Protein AF-A0A224YPQ6-F1 (afdb_monomer_lite)

Sequence (153 aa):
MVTKTGSGVRMEGLVSPTHRIKPMPVSEKSEHGLVPHEIHEIEHKEMLDKTLTYRSKASKAVLHERALWPRVNVPVVVTVEVFIVLDKWHHRNFTSTTQALWYLCVMVNSANMRYRDASNPGVRLLLTGVEKAENEYYVVTPQGDDGYLFDDG

pLDDT: mean 76.29, std 18.08, range [40.72, 97.25]

Secondary structure (DSSP, 8-state):
-EEEETTEEEE-EEEETTEEEEE-S-----TT----EEEEE----------------S------TT---------SEEEEEEEEEEPHHHHTT-SSHHHHHHHHHHHHHHHHHHHTT--SSEEEEEEEEEEE-S--TT----TT--S------

Structure (mmCIF, N/CA/C/O backbone):
data_AF-A0A224YPQ6-F1
#
_entry.id   AF-A0A224YPQ6-F1
#
loop_
_atom_site.group_PDB
_atom_site.id
_atom_site.type_symbol
_atom_site.label_atom_id
_atom_site.label_alt_id
_atom_site.label_comp_id
_atom_site.label_asym_id
_atom_site.label_entity_id
_atom_site.label_seq_id
_atom_site.pdbx_PDB_ins_code
_atom_site.Cartn_x
_atom_site.Cartn_y
_atom_site.Cartn_z
_atom_site.occupancy
_atom_site.B_iso_or_equiv
_atom_site.auth_seq_id
_atom_site.auth_comp_id
_atom_site.auth_asym_id
_atom_site.auth_atom_id
_atom_site.pdbx_PDB_model_num
ATOM 1 N N . MET A 1 1 ? -23.770 -14.399 -4.655 1.00 70.38 1 MET A N 1
ATOM 2 C CA . MET A 1 1 ? -24.173 -15.587 -3.867 1.00 70.38 1 MET A CA 1
ATOM 3 C C . MET A 1 1 ? -25.319 -16.284 -4.591 1.00 70.38 1 MET A C 1
ATOM 5 O O . MET A 1 1 ? -26.170 -15.591 -5.138 1.00 70.38 1 MET A O 1
ATOM 9 N N . VAL A 1 2 ? -25.332 -17.619 -4.648 1.00 83.88 2 VAL A N 1
ATOM 10 C CA . VAL A 1 2 ? -26.414 -18.398 -5.282 1.00 83.88 2 VAL A CA 1
ATOM 11 C C . VAL A 1 2 ? -27.049 -19.291 -4.222 1.00 83.88 2 VAL A C 1
ATOM 13 O O . VAL A 1 2 ? -26.350 -20.042 -3.550 1.00 83.88 2 VAL A O 1
ATOM 16 N N . THR A 1 3 ? -28.364 -19.193 -4.053 1.00 83.06 3 THR A N 1
ATOM 17 C CA . THR A 1 3 ? -29.146 -19.984 -3.095 1.00 83.06 3 THR A CA 1
ATOM 18 C C . THR A 1 3 ? -30.308 -20.651 -3.820 1.00 83.06 3 THR A C 1
ATOM 20 O O . THR A 1 3 ? -31.052 -20.006 -4.557 1.00 83.06 3 THR A O 1
ATOM 23 N N . LYS A 1 4 ? -30.461 -21.964 -3.640 1.00 78.31 4 LYS A N 1
ATOM 24 C CA . LYS A 1 4 ? -31.592 -22.718 -4.188 1.00 78.31 4 LYS A CA 1
ATOM 25 C C . LYS A 1 4 ? -32.692 -22.766 -3.132 1.00 78.31 4 LYS A C 1
ATOM 27 O O . LYS A 1 4 ? -32.481 -23.319 -2.057 1.00 78.31 4 LYS A O 1
ATOM 32 N N . THR A 1 5 ? -33.844 -22.180 -3.421 1.00 71.44 5 THR A N 1
ATOM 33 C CA . THR A 1 5 ? -35.050 -22.286 -2.592 1.00 71.44 5 THR A CA 1
ATOM 34 C C . THR A 1 5 ? -35.994 -23.323 -3.199 1.00 71.44 5 THR A C 1
ATOM 36 O O . THR A 1 5 ? -35.858 -23.689 -4.365 1.00 71.44 5 THR A O 1
ATOM 39 N N . GLY A 1 6 ? -36.980 -23.800 -2.432 1.00 68.94 6 GLY A N 1
ATOM 40 C CA . GLY A 1 6 ? -38.001 -24.727 -2.951 1.00 68.94 6 GLY A CA 1
ATOM 41 C C . GLY A 1 6 ? -38.838 -24.154 -4.105 1.00 68.94 6 GLY A C 1
ATOM 42 O O . GLY A 1 6 ? -39.498 -24.906 -4.808 1.00 68.94 6 GLY A O 1
ATOM 43 N N . SER A 1 7 ? -38.783 -22.836 -4.310 1.00 68.75 7 SER A N 1
ATOM 44 C CA . SER A 1 7 ? -39.493 -22.118 -5.365 1.00 68.75 7 SER A CA 1
ATOM 45 C C . SER A 1 7 ? -38.614 -21.824 -6.595 1.00 68.75 7 SER A C 1
ATOM 47 O O . SER A 1 7 ? -39.127 -21.672 -7.693 1.00 68.75 7 SER A O 1
ATOM 49 N N . GLY A 1 8 ? -37.283 -21.782 -6.467 1.00 76.75 8 GLY A N 1
ATOM 50 C CA . GLY A 1 8 ? -36.406 -21.466 -7.595 1.00 76.75 8 GLY A CA 1
ATOM 51 C C . GLY A 1 8 ? -34.970 -21.150 -7.190 1.00 76.75 8 GLY A C 1
ATOM 52 O O . GLY A 1 8 ? -34.518 -21.476 -6.093 1.00 76.75 8 GLY A O 1
ATOM 53 N N . VAL A 1 9 ? -34.223 -20.512 -8.091 1.00 82.38 9 VAL A N 1
ATOM 54 C CA . VAL A 1 9 ? -32.847 -20.074 -7.824 1.00 82.38 9 VAL A CA 1
ATOM 55 C C . VAL A 1 9 ? -32.848 -18.590 -7.493 1.00 82.38 9 VAL A C 1
ATOM 57 O O . VAL A 1 9 ? -33.303 -17.763 -8.274 1.00 82.38 9 VAL A O 1
ATOM 60 N N . ARG A 1 10 ? -32.300 -18.232 -6.336 1.00 84.12 10 ARG A N 1
ATOM 61 C CA . ARG A 1 10 ? -32.042 -16.853 -5.942 1.00 84.12 10 ARG A CA 1
ATOM 62 C C . ARG A 1 10 ? -30.559 -16.566 -6.147 1.00 84.12 10 ARG A C 1
ATOM 64 O O . ARG A 1 10 ? -29.707 -17.223 -5.550 1.00 84.12 10 ARG A O 1
ATOM 71 N N . MET A 1 11 ? -30.251 -15.583 -6.986 1.00 86.12 11 MET A N 1
ATOM 72 C CA . MET A 1 11 ? -28.880 -15.194 -7.284 1.00 86.12 11 MET A CA 1
ATOM 73 C C . MET A 1 11 ? -28.717 -13.685 -7.193 1.00 86.12 11 MET A C 1
ATOM 75 O O . MET A 1 11 ? -29.600 -12.918 -7.568 1.00 86.12 11 MET A O 1
ATOM 79 N N . GLU A 1 12 ? -27.561 -13.292 -6.685 1.00 87.88 12 GLU A N 1
ATOM 80 C CA . GLU A 1 12 ? -27.099 -11.914 -6.644 1.00 87.88 12 GLU A CA 1
ATO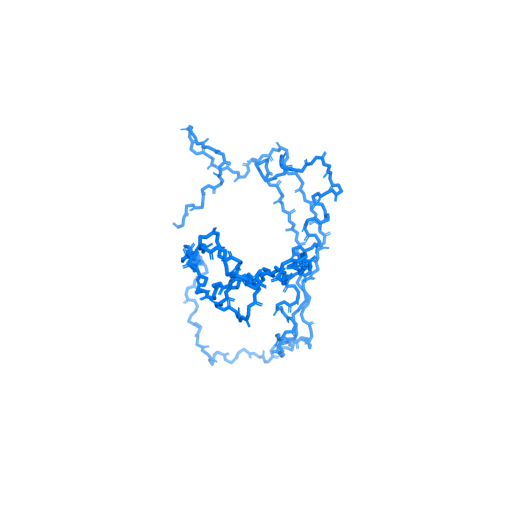M 81 C C . GLU A 1 12 ? -25.622 -11.874 -7.033 1.00 87.88 12 GLU A C 1
ATOM 83 O O . GLU A 1 12 ? -24.834 -12.740 -6.624 1.00 87.88 12 GLU A O 1
ATOM 88 N N . GLY A 1 13 ? -25.236 -10.878 -7.825 1.00 88.00 13 GLY A N 1
ATOM 89 C CA . GLY A 1 13 ? -23.852 -10.738 -8.261 1.00 88.00 13 GLY A CA 1
ATOM 90 C C . GLY A 1 13 ? -23.680 -9.841 -9.476 1.00 88.00 13 GLY A C 1
ATOM 91 O O . GLY A 1 13 ? -24.610 -9.160 -9.896 1.00 88.00 13 GLY A O 1
ATOM 92 N N . LEU A 1 14 ? -22.468 -9.844 -10.021 1.00 90.25 14 LEU A N 1
ATOM 93 C CA . LEU A 1 14 ? -22.115 -9.120 -11.239 1.00 90.25 14 LEU A CA 1
ATOM 94 C C . LEU A 1 14 ? -22.375 -10.001 -12.462 1.00 90.25 14 LEU A C 1
ATOM 96 O O . LEU A 1 14 ? -22.056 -11.189 -12.444 1.00 90.25 14 LEU A O 1
ATOM 100 N N . VAL A 1 15 ? -22.935 -9.407 -13.514 1.00 88.12 15 VAL A N 1
ATOM 101 C CA . VAL A 1 15 ? -23.091 -10.044 -14.836 1.00 88.12 15 VAL A CA 1
ATOM 102 C C . VAL A 1 15 ? -22.077 -9.466 -15.823 1.00 88.12 15 VAL A C 1
ATOM 104 O O . VAL A 1 15 ? -21.598 -10.166 -16.709 1.00 88.12 15 VAL A O 1
ATOM 107 N N . SER A 1 16 ? -21.706 -8.200 -15.637 1.00 84.19 16 SER A N 1
ATOM 108 C CA . SER A 1 16 ? -20.654 -7.512 -16.382 1.00 84.19 16 SER A CA 1
ATOM 109 C C . SER A 1 16 ? -20.004 -6.439 -15.490 1.00 84.19 16 SER A C 1
ATOM 111 O O . SER A 1 16 ? -20.502 -6.193 -14.388 1.00 84.19 16 SER A O 1
ATOM 113 N N . PRO A 1 17 ? -18.916 -5.776 -15.930 1.00 84.06 17 PRO A N 1
ATOM 114 C CA . PRO A 1 17 ? -18.302 -4.680 -15.175 1.00 84.06 17 PRO A CA 1
ATOM 115 C C . PRO A 1 17 ? -19.256 -3.522 -14.852 1.00 84.06 17 PRO A C 1
ATOM 117 O O . PRO A 1 17 ? -19.023 -2.805 -13.886 1.00 84.06 17 PRO A O 1
ATOM 120 N N . THR A 1 18 ? -20.319 -3.357 -15.643 1.00 85.38 18 THR A N 1
ATOM 121 C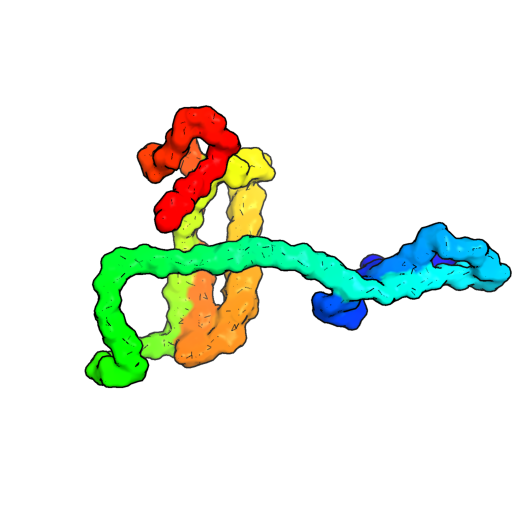 CA . THR A 1 18 ? -21.300 -2.273 -15.507 1.00 85.38 18 THR A CA 1
ATOM 122 C C . THR A 1 18 ? -22.683 -2.756 -15.080 1.00 85.38 18 THR A C 1
ATOM 124 O O . THR A 1 18 ? -23.546 -1.928 -14.838 1.00 85.38 18 THR A O 1
ATOM 127 N N . HIS A 1 19 ? -22.937 -4.068 -14.978 1.00 89.88 19 HIS A N 1
ATOM 128 C CA . HIS A 1 19 ? -24.277 -4.598 -14.694 1.00 89.88 19 HIS A CA 1
ATOM 129 C C . HIS A 1 19 ? -24.294 -5.578 -13.522 1.00 89.88 19 HIS A C 1
ATOM 131 O O . HIS A 1 19 ? -23.478 -6.504 -13.425 1.00 89.88 19 HIS A O 1
ATOM 137 N N . ARG A 1 20 ? -25.309 -5.428 -12.667 1.00 91.44 20 ARG A N 1
ATOM 138 C CA . ARG A 1 20 ? -25.572 -6.290 -11.512 1.00 91.44 20 ARG A CA 1
ATOM 139 C C . ARG A 1 20 ? -26.913 -6.999 -11.662 1.00 91.44 20 ARG A C 1
ATOM 141 O O . ARG A 1 20 ? -27.893 -6.408 -12.105 1.00 91.44 20 ARG A O 1
ATOM 148 N N . ILE A 1 21 ? -26.961 -8.255 -11.229 1.00 92.06 21 ILE A N 1
ATOM 149 C CA . ILE A 1 21 ? -28.189 -9.039 -11.096 1.00 92.06 21 ILE A CA 1
ATOM 150 C C . ILE A 1 21 ? -28.619 -9.114 -9.630 1.00 92.06 21 ILE A C 1
ATOM 152 O O . ILE A 1 21 ? -27.790 -9.346 -8.739 1.00 92.06 21 ILE A O 1
ATOM 156 N N . LYS A 1 22 ? -29.915 -8.930 -9.371 1.00 90.19 22 LYS A N 1
ATOM 157 C CA . LYS A 1 22 ? -30.532 -9.124 -8.051 1.00 90.19 22 LYS A CA 1
ATOM 158 C C . LYS A 1 22 ? -31.941 -9.726 -8.174 1.00 90.19 22 LYS A C 1
ATOM 160 O O . LYS A 1 22 ? -32.591 -9.531 -9.199 1.00 90.19 22 LYS A O 1
ATOM 165 N N . PRO A 1 23 ? -32.442 -10.434 -7.151 1.00 87.81 23 PRO A N 1
ATOM 166 C CA . PRO A 1 23 ? -33.822 -10.915 -7.129 1.00 87.81 23 PRO A CA 1
ATOM 167 C C . PRO A 1 23 ? -34.808 -9.748 -6.997 1.00 87.81 23 PRO A C 1
ATOM 169 O O . PRO A 1 23 ? -34.562 -8.824 -6.219 1.00 87.81 23 PRO A O 1
ATOM 172 N N . MET A 1 24 ? -35.937 -9.813 -7.698 1.00 82.31 24 MET A N 1
ATOM 173 C CA . MET A 1 24 ? -36.996 -8.808 -7.595 1.00 82.31 24 MET A CA 1
ATOM 174 C C . MET A 1 24 ? -37.873 -9.051 -6.353 1.00 82.31 24 MET A C 1
ATOM 176 O O . MET A 1 24 ? -38.376 -10.162 -6.176 1.00 82.31 24 MET A O 1
ATOM 180 N N . PRO A 1 25 ? -38.076 -8.042 -5.479 1.00 67.06 25 PRO A N 1
ATOM 181 C CA . PRO A 1 25 ? -38.858 -8.200 -4.249 1.00 67.06 25 PRO A CA 1
ATOM 182 C C . PRO A 1 25 ? -40.375 -8.180 -4.482 1.00 67.06 25 PRO A C 1
ATOM 184 O O . PRO A 1 25 ? -41.120 -8.711 -3.663 1.00 67.06 25 PRO A O 1
ATOM 187 N N . VAL A 1 26 ? -40.834 -7.578 -5.586 1.00 63.38 26 VAL A N 1
ATOM 188 C CA . VAL A 1 26 ? -42.255 -7.388 -5.894 1.00 63.38 26 VAL A CA 1
ATOM 189 C C . VAL A 1 26 ? -42.587 -8.136 -7.172 1.00 63.38 26 VAL A C 1
ATOM 191 O O . VAL A 1 26 ? -42.381 -7.653 -8.282 1.00 63.38 26 VAL A O 1
ATOM 194 N N . SER A 1 27 ? -43.094 -9.347 -7.027 1.00 57.62 27 SER A N 1
ATOM 195 C CA . SER A 1 27 ? -43.840 -10.011 -8.086 1.00 57.62 27 SER A CA 1
ATOM 196 C C . SER A 1 27 ? -44.916 -10.832 -7.405 1.00 57.62 27 SER A C 1
ATOM 198 O O . SER A 1 27 ? -44.631 -11.535 -6.430 1.00 57.62 27 SER A O 1
ATOM 200 N N . GLU A 1 28 ? -46.155 -10.712 -7.882 1.00 57.97 28 GLU A N 1
ATOM 201 C CA . GLU A 1 28 ? -47.174 -11.719 -7.608 1.00 57.97 28 GLU A CA 1
ATOM 202 C C . GLU A 1 28 ? -46.522 -13.085 -7.799 1.00 57.97 28 GLU A C 1
ATOM 204 O O . GLU A 1 28 ? -45.798 -13.307 -8.775 1.00 57.97 28 GLU A O 1
ATOM 209 N N . LYS A 1 29 ? -46.668 -13.960 -6.801 1.00 59.06 29 LYS A N 1
ATOM 210 C CA . LYS A 1 29 ? -46.043 -15.279 -6.840 1.00 59.06 29 LYS A CA 1
ATOM 211 C C . LYS A 1 29 ? -46.468 -15.937 -8.150 1.00 59.06 29 LYS A C 1
ATOM 213 O O . LYS A 1 29 ? -47.647 -16.224 -8.325 1.00 59.06 29 LYS A O 1
ATOM 218 N N . SER A 1 30 ? -45.514 -16.161 -9.055 1.00 60.47 30 SER A N 1
ATOM 219 C CA . SER A 1 30 ? -45.750 -17.015 -10.214 1.00 60.47 30 SER A CA 1
ATOM 220 C C . SER A 1 30 ? -46.314 -18.334 -9.689 1.00 60.47 30 SER A C 1
ATOM 222 O O . SER A 1 30 ? -45.760 -18.879 -8.730 1.00 60.47 30 SER A O 1
ATOM 224 N N . GLU A 1 31 ? -47.389 -18.854 -10.293 1.00 59.19 31 GLU A N 1
ATOM 225 C CA . GLU A 1 31 ? -47.983 -20.150 -9.916 1.00 59.19 31 GLU A CA 1
ATOM 226 C C . GLU A 1 31 ? -46.934 -21.275 -9.825 1.00 59.19 31 GLU A C 1
ATOM 228 O O . GLU A 1 31 ? -47.114 -22.242 -9.092 1.00 59.19 31 GLU A O 1
ATOM 233 N N . HIS A 1 32 ? -45.805 -21.117 -10.524 1.00 60.56 32 HIS A N 1
ATOM 234 C CA . HIS A 1 32 ? -44.724 -22.092 -10.633 1.00 60.56 32 HIS A CA 1
ATOM 235 C C . HIS A 1 32 ? -43.521 -21.799 -9.710 1.00 60.56 32 HIS A C 1
ATOM 237 O O . HIS A 1 32 ? -42.488 -22.454 -9.818 1.00 60.56 32 HIS A O 1
ATOM 243 N N . GLY A 1 33 ? -43.613 -20.808 -8.812 1.00 64.19 33 GLY A N 1
ATOM 244 C CA . GLY A 1 33 ? -42.580 -20.493 -7.813 1.00 64.19 33 GLY A CA 1
ATOM 245 C C . GLY A 1 33 ? -41.348 -19.740 -8.332 1.00 64.19 33 GLY A C 1
ATOM 246 O O . GLY A 1 33 ? -40.484 -19.369 -7.533 1.00 64.19 33 GLY A O 1
ATOM 247 N N . LEU A 1 34 ? -41.275 -19.467 -9.636 1.00 71.31 34 LEU A N 1
ATOM 248 C CA . LEU A 1 34 ? -40.130 -18.821 -10.278 1.00 71.31 34 LEU A CA 1
ATOM 249 C C . LEU A 1 34 ? -39.793 -17.474 -9.616 1.00 71.31 34 LEU A C 1
ATOM 251 O O . LEU A 1 34 ? -40.672 -16.649 -9.372 1.00 71.31 34 LEU A O 1
ATOM 255 N N . VAL A 1 35 ? -38.504 -17.263 -9.331 1.00 78.31 35 VAL A N 1
ATOM 256 C CA . VAL A 1 35 ? -37.978 -16.018 -8.751 1.00 78.31 35 VAL A CA 1
ATOM 257 C C . VAL A 1 35 ? -37.469 -15.145 -9.898 1.00 78.31 35 VAL A C 1
ATOM 259 O O . VAL A 1 35 ? -36.468 -15.525 -10.502 1.00 78.31 35 VAL A O 1
ATOM 262 N N . PRO A 1 36 ? -38.120 -14.016 -10.224 1.00 84.06 36 PRO A N 1
ATOM 263 C CA . PRO A 1 36 ? -37.611 -13.099 -11.235 1.00 84.06 36 PRO A CA 1
ATOM 264 C C . PRO A 1 36 ? -36.374 -12.347 -10.730 1.00 84.06 36 PRO A C 1
ATOM 266 O O . PRO A 1 36 ? -36.268 -12.005 -9.545 1.00 84.06 36 PRO A O 1
ATOM 269 N N . HIS A 1 37 ? -35.452 -12.050 -11.645 1.00 87.56 37 HIS A N 1
ATOM 270 C CA . HIS A 1 37 ? -34.256 -11.252 -11.377 1.00 87.56 37 HIS A CA 1
ATOM 271 C C . HIS A 1 37 ? -34.226 -10.032 -12.279 1.00 87.56 37 HIS A C 1
ATOM 273 O O . HIS A 1 37 ? -34.564 -10.101 -13.458 1.00 87.56 37 HIS A O 1
ATOM 279 N N . GLU A 1 38 ? -33.768 -8.926 -11.716 1.00 88.94 38 GLU A N 1
ATOM 280 C CA . GLU A 1 38 ? -33.512 -7.691 -12.434 1.00 88.94 38 GLU A CA 1
ATOM 281 C C . GLU A 1 38 ? -32.014 -7.563 -12.692 1.00 88.94 38 GLU A C 1
ATOM 283 O O . GLU A 1 38 ? -31.198 -7.646 -11.765 1.00 88.94 38 GLU A O 1
ATOM 288 N N . ILE A 1 39 ? -31.673 -7.339 -13.960 1.00 91.31 39 ILE A N 1
ATOM 289 C CA . ILE A 1 39 ? -30.348 -6.901 -14.386 1.00 91.31 39 ILE A CA 1
ATOM 290 C C . ILE A 1 39 ? -30.437 -5.391 -14.578 1.00 91.31 39 ILE A C 1
ATOM 292 O O . ILE A 1 39 ? -31.224 -4.923 -15.394 1.00 91.31 39 ILE A O 1
ATOM 296 N N . HIS A 1 40 ? -29.643 -4.643 -13.821 1.00 88.12 40 HIS A N 1
ATOM 297 C CA . HIS A 1 40 ? -29.600 -3.185 -13.895 1.00 88.12 40 HIS A CA 1
ATOM 298 C C . HIS A 1 40 ? -28.155 -2.702 -13.959 1.00 88.12 40 HIS A C 1
ATOM 300 O O . HIS A 1 40 ? -27.227 -3.398 -13.524 1.00 88.12 40 HIS A O 1
ATOM 306 N N . GLU A 1 41 ? -27.982 -1.512 -14.522 1.00 90.31 41 GLU A N 1
ATOM 307 C CA . GLU A 1 41 ? -26.697 -0.834 -14.561 1.00 90.31 41 GLU A CA 1
ATOM 308 C C . GLU A 1 41 ? -26.278 -0.432 -13.142 1.00 90.31 41 GLU A C 1
ATOM 310 O O . GLU A 1 41 ? -27.095 -0.050 -12.300 1.00 90.31 41 GLU A O 1
ATOM 315 N N . ILE A 1 42 ? -24.993 -0.587 -12.853 1.00 85.56 42 ILE A N 1
ATOM 316 C CA . ILE A 1 42 ? -24.407 -0.173 -11.589 1.00 85.56 42 ILE A CA 1
ATOM 317 C C . ILE A 1 42 ? -24.361 1.348 -11.621 1.00 85.56 42 ILE A C 1
ATOM 319 O O . ILE A 1 42 ? -23.712 1.923 -12.490 1.00 85.56 42 ILE A O 1
ATOM 323 N N . GLU A 1 43 ? -25.020 1.996 -10.659 1.00 79.50 43 GLU A N 1
ATOM 324 C CA . GLU A 1 43 ? -24.820 3.423 -10.432 1.00 79.50 43 GLU A CA 1
ATOM 325 C C . GLU A 1 43 ? -23.349 3.654 -10.081 1.00 79.50 43 GLU A C 1
ATOM 327 O O . GLU A 1 43 ? -22.910 3.511 -8.935 1.00 79.50 43 GLU A O 1
ATOM 332 N N . HIS A 1 44 ? -22.572 4.015 -11.095 1.00 64.56 44 HIS A N 1
ATOM 333 C CA . HIS A 1 44 ? -21.304 4.674 -10.908 1.00 64.56 44 HIS A CA 1
ATOM 334 C C . HIS A 1 44 ? -21.656 6.054 -10.370 1.00 64.56 44 HIS A C 1
ATOM 336 O O . HIS A 1 44 ? -21.830 7.002 -11.129 1.00 64.56 44 HIS A O 1
ATOM 342 N N . LYS A 1 45 ? -21.790 6.175 -9.041 1.00 60.78 45 LYS A N 1
ATOM 343 C CA . LYS A 1 45 ? -21.525 7.468 -8.414 1.00 60.78 45 LYS A CA 1
ATOM 344 C C . LYS A 1 45 ? -20.174 7.846 -8.968 1.00 60.78 45 LYS A C 1
ATOM 346 O O . LYS A 1 45 ? -19.228 7.094 -8.725 1.00 60.78 45 LYS A O 1
ATOM 351 N N . GLU A 1 46 ? -20.124 8.901 -9.780 1.00 56.47 46 GLU A N 1
ATOM 352 C CA . GLU A 1 46 ? -18.871 9.537 -10.137 1.00 56.47 46 GLU A CA 1
ATOM 353 C C . GLU A 1 46 ? -18.148 9.653 -8.807 1.00 56.47 46 GLU A C 1
ATOM 355 O O . GLU A 1 46 ? -18.543 10.424 -7.925 1.00 56.47 46 GLU A O 1
ATOM 360 N N . MET A 1 47 ? -17.165 8.776 -8.583 1.00 48.28 47 MET A N 1
ATOM 361 C CA . MET A 1 47 ? -16.187 9.093 -7.582 1.00 48.28 47 MET A CA 1
ATOM 362 C C . MET A 1 47 ? -15.742 10.459 -8.047 1.00 48.28 47 MET A C 1
ATOM 364 O O . MET A 1 47 ? -15.410 10.629 -9.223 1.00 48.28 47 MET A O 1
ATOM 368 N N . LEU A 1 48 ? -15.886 11.441 -7.164 1.00 48.88 48 LEU A N 1
ATOM 369 C CA . LEU A 1 48 ? -15.193 12.702 -7.277 1.00 48.88 48 LEU A CA 1
ATOM 370 C C . LEU A 1 48 ? -13.720 12.317 -7.250 1.00 48.88 48 LEU A C 1
ATOM 372 O O . LEU A 1 48 ? -13.045 12.434 -6.231 1.00 48.88 48 LEU A O 1
ATOM 376 N N . ASP A 1 49 ? -13.257 11.779 -8.371 1.00 46.34 49 ASP A N 1
ATOM 377 C CA . ASP A 1 49 ? -11.894 11.548 -8.749 1.00 46.34 49 ASP A CA 1
ATOM 378 C C . ASP A 1 49 ? -11.428 12.969 -9.016 1.00 46.34 49 ASP A C 1
ATOM 380 O O . ASP A 1 49 ? -11.269 13.430 -10.145 1.00 46.34 49 ASP A O 1
ATOM 384 N N . LYS A 1 50 ? -11.337 13.735 -7.921 1.00 47.03 50 LYS A N 1
ATOM 385 C CA . LYS A 1 50 ? -10.491 14.895 -7.821 1.00 47.03 50 LYS A CA 1
ATOM 386 C C . LYS A 1 50 ? -9.128 14.293 -8.061 1.00 47.03 50 LYS A C 1
ATOM 388 O O . LYS A 1 5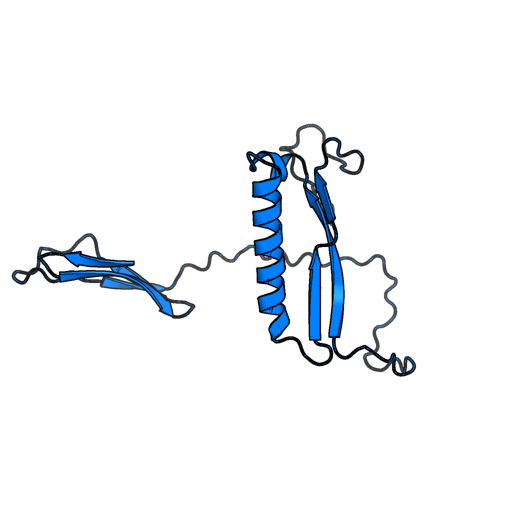0 ? -8.436 13.898 -7.129 1.00 47.03 50 LYS A O 1
ATOM 393 N N . THR A 1 51 ? -8.790 14.136 -9.335 1.00 42.53 51 THR A N 1
ATOM 394 C CA . THR A 1 51 ? -7.426 13.956 -9.759 1.00 42.53 51 THR A CA 1
ATOM 395 C C . THR A 1 51 ? -6.742 15.161 -9.151 1.00 42.53 51 THR A C 1
ATOM 397 O O . THR A 1 51 ? -6.947 16.284 -9.612 1.00 42.53 51 THR A O 1
ATOM 400 N N . LEU A 1 52 ? -6.064 14.959 -8.020 1.00 44.47 52 LEU A N 1
ATOM 401 C CA . LEU A 1 52 ? -5.237 15.984 -7.422 1.00 44.47 52 LEU A CA 1
ATOM 402 C C . LEU A 1 52 ? -4.273 16.348 -8.538 1.00 44.47 52 LEU A C 1
ATOM 404 O O . LEU A 1 52 ? -3.410 15.553 -8.916 1.00 44.47 52 LEU A O 1
ATOM 408 N N . THR A 1 53 ? -4.489 17.501 -9.164 1.00 40.72 53 THR A N 1
ATOM 409 C CA . THR A 1 53 ? -3.515 18.055 -10.083 1.00 40.72 53 THR A CA 1
ATOM 410 C C . THR A 1 53 ? -2.322 18.358 -9.210 1.00 40.72 53 THR A C 1
ATOM 412 O O . THR A 1 53 ? -2.294 19.394 -8.552 1.00 40.72 53 THR A O 1
ATOM 415 N N . TYR A 1 54 ? -1.387 17.411 -9.139 1.00 45.84 54 TYR A N 1
ATOM 416 C CA . TYR A 1 54 ? -0.143 17.570 -8.416 1.00 45.84 54 TYR A CA 1
ATOM 417 C C . TYR A 1 54 ? 0.518 18.835 -8.949 1.00 45.84 54 TYR A C 1
ATOM 419 O O . TYR A 1 54 ? 1.054 18.871 -10.060 1.00 45.84 54 TYR A O 1
ATOM 427 N N . ARG A 1 55 ? 0.408 19.919 -8.184 1.00 46.69 55 ARG A N 1
ATOM 428 C CA . ARG A 1 55 ? 0.953 21.215 -8.551 1.00 46.69 55 ARG A CA 1
ATOM 429 C C . ARG A 1 55 ? 2.422 21.175 -8.178 1.00 46.69 55 ARG A C 1
ATOM 431 O O . ARG A 1 55 ? 2.844 21.685 -7.145 1.00 46.69 55 ARG A O 1
ATOM 438 N N . SER A 1 56 ? 3.211 20.483 -8.997 1.00 47.41 56 SER A N 1
ATOM 439 C CA . SER A 1 56 ? 4.641 20.374 -8.762 1.00 47.41 56 SER A CA 1
ATOM 440 C C . SER A 1 56 ? 5.231 21.784 -8.682 1.00 47.41 56 SER A C 1
ATOM 442 O O . SER A 1 56 ? 5.220 22.519 -9.669 1.00 47.41 56 SER A O 1
ATOM 444 N N . LYS A 1 57 ? 5.820 22.148 -7.538 1.00 48.62 57 LYS A N 1
ATOM 445 C CA . LYS A 1 57 ? 6.796 23.251 -7.457 1.00 48.62 57 LYS A CA 1
ATOM 446 C C . LYS A 1 57 ? 8.102 22.907 -8.188 1.00 48.62 57 LYS A C 1
ATOM 448 O O . LYS A 1 57 ? 9.045 23.692 -8.159 1.00 48.62 57 LYS A O 1
ATOM 453 N N . ALA A 1 58 ? 8.174 21.745 -8.845 1.00 48.25 58 ALA A N 1
ATOM 454 C CA . ALA A 1 58 ? 9.170 21.514 -9.868 1.00 48.25 58 ALA A CA 1
ATOM 455 C C . ALA A 1 58 ? 8.982 22.607 -10.921 1.00 48.25 58 ALA A C 1
ATOM 457 O O . ALA A 1 58 ? 7.904 22.746 -11.503 1.00 48.25 58 ALA A O 1
ATOM 458 N N . SER A 1 59 ? 10.029 23.415 -11.107 1.00 44.19 59 SER A N 1
ATOM 459 C CA . SER A 1 59 ? 10.217 24.249 -12.290 1.00 44.19 59 SER A CA 1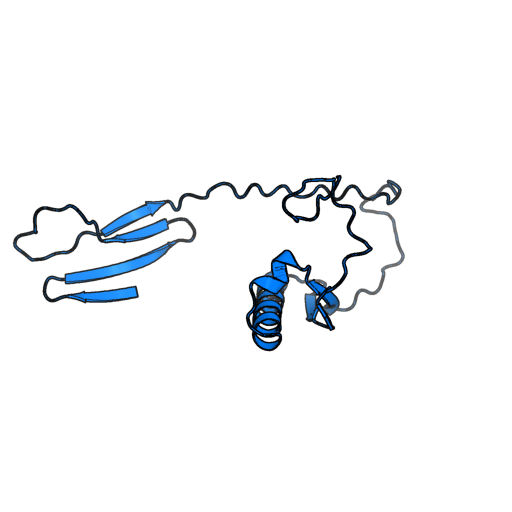
ATOM 460 C C . SER A 1 59 ? 9.578 23.548 -13.485 1.00 44.19 59 SER A C 1
ATOM 462 O O . SER A 1 59 ? 9.795 22.346 -13.657 1.00 44.19 59 SER A O 1
ATOM 464 N N . LYS A 1 60 ? 8.792 24.277 -14.288 1.00 48.03 60 LYS A N 1
ATOM 465 C CA . LYS A 1 60 ? 8.392 23.856 -15.635 1.00 48.03 60 LYS A CA 1
ATOM 466 C C . LYS A 1 60 ? 9.664 23.691 -16.478 1.00 48.03 60 LYS A C 1
ATOM 468 O O . LYS A 1 60 ? 9.908 24.452 -17.409 1.00 48.03 60 LYS A O 1
ATOM 473 N N . ALA A 1 61 ? 10.506 22.722 -16.133 1.00 47.25 61 ALA A N 1
ATOM 474 C CA . ALA A 1 61 ? 11.450 22.128 -17.032 1.00 47.25 61 ALA A CA 1
ATOM 475 C C . ALA A 1 61 ? 10.559 21.625 -18.147 1.00 47.25 61 ALA A C 1
ATOM 477 O O . ALA A 1 61 ? 9.698 20.774 -17.932 1.00 47.25 61 ALA A O 1
ATOM 478 N N . VAL A 1 62 ? 10.667 22.297 -19.285 1.00 48.09 62 VAL A N 1
ATOM 479 C CA . VAL A 1 62 ? 10.010 21.936 -20.524 1.00 48.09 62 VAL A CA 1
ATOM 480 C C . VAL A 1 62 ? 10.256 20.443 -20.701 1.00 48.09 62 VAL A C 1
ATOM 482 O O . VAL A 1 62 ? 11.353 20.038 -21.080 1.00 48.09 62 VAL A O 1
ATOM 485 N N . LEU A 1 63 ? 9.262 19.622 -20.356 1.00 49.59 63 LEU A N 1
ATOM 486 C CA . LEU A 1 63 ? 9.239 18.201 -20.658 1.00 49.59 63 LEU A CA 1
ATOM 487 C C . LEU A 1 63 ? 9.011 18.125 -22.163 1.00 49.59 63 LEU A C 1
ATOM 489 O O . LEU A 1 63 ? 7.918 17.870 -22.653 1.00 49.59 63 LEU A O 1
ATOM 493 N N . HIS A 1 64 ? 10.051 18.475 -22.912 1.00 45.25 64 HIS A N 1
ATOM 494 C CA . HIS A 1 64 ? 10.159 18.100 -24.296 1.00 45.25 64 HIS A CA 1
ATOM 495 C C . HIS A 1 64 ? 10.288 16.584 -24.273 1.00 45.25 64 HIS A C 1
ATOM 497 O O . HIS A 1 64 ? 11.247 16.047 -23.725 1.00 45.25 64 HIS A O 1
ATOM 503 N N . GLU A 1 65 ? 9.344 15.910 -24.918 1.00 51.91 65 GLU A N 1
ATOM 504 C CA . GLU A 1 65 ? 9.320 14.463 -25.169 1.00 51.91 65 GLU A CA 1
ATOM 505 C C . GLU A 1 65 ? 10.630 13.940 -25.813 1.00 51.91 65 GLU A C 1
ATOM 507 O O . GLU A 1 65 ? 10.853 12.741 -25.938 1.00 51.91 65 GLU A O 1
ATOM 512 N N . ARG A 1 66 ? 11.524 14.855 -26.220 1.00 47.50 66 ARG A N 1
ATOM 513 C CA . ARG A 1 66 ? 12.811 14.616 -26.877 1.00 47.50 66 ARG A CA 1
ATOM 514 C C . ARG A 1 66 ? 13.979 15.375 -26.244 1.00 47.50 66 ARG A C 1
ATOM 516 O O . ARG A 1 66 ? 14.938 15.704 -26.943 1.00 47.50 66 ARG A O 1
ATOM 523 N N . ALA A 1 67 ? 13.938 15.680 -24.949 1.00 48.25 67 ALA A N 1
ATOM 524 C CA . ALA A 1 67 ? 15.189 15.955 -24.256 1.00 48.25 67 ALA A CA 1
ATOM 525 C C . ALA A 1 67 ? 16.008 14.658 -24.314 1.00 48.25 67 ALA A C 1
ATOM 527 O O . ALA A 1 67 ? 15.658 13.667 -23.678 1.00 48.25 67 ALA A O 1
ATOM 528 N N . LEU A 1 68 ? 17.041 14.648 -25.160 1.00 48.19 68 LEU A N 1
ATOM 529 C CA . LEU A 1 68 ? 18.034 13.585 -25.310 1.00 48.19 68 LEU A CA 1
ATOM 530 C C . LEU A 1 68 ? 18.824 13.446 -24.001 1.00 48.19 68 LEU A C 1
ATOM 532 O O . LEU A 1 68 ? 20.012 13.753 -23.933 1.00 48.19 68 LEU A O 1
ATOM 536 N N . TRP A 1 69 ? 18.161 13.027 -22.929 1.00 53.88 69 TRP A N 1
ATOM 537 C CA . TRP A 1 69 ? 18.844 12.520 -21.759 1.00 53.88 69 TRP A CA 1
ATOM 538 C C . TRP A 1 69 ? 19.578 11.252 -22.203 1.00 53.88 69 TRP A C 1
ATOM 540 O O . TRP A 1 69 ? 18.996 10.448 -22.945 1.00 53.88 69 TRP A O 1
ATOM 550 N N . PRO A 1 70 ? 20.865 11.079 -21.838 1.00 54.69 70 PRO A N 1
ATOM 551 C CA . PRO A 1 70 ? 21.588 9.855 -22.161 1.00 54.69 70 PRO A CA 1
ATOM 552 C C . PRO A 1 70 ? 20.713 8.695 -21.709 1.00 54.69 70 PRO A C 1
ATOM 554 O O . PRO A 1 70 ? 20.199 8.767 -20.597 1.00 54.69 70 PRO A O 1
ATOM 557 N N . ARG A 1 71 ? 20.480 7.710 -22.594 1.00 59.28 71 ARG A N 1
ATOM 558 C CA . ARG A 1 71 ? 19.587 6.564 -22.361 1.00 59.28 71 ARG A CA 1
ATOM 559 C C . ARG A 1 71 ? 19.805 6.053 -20.940 1.00 59.28 71 ARG A C 1
ATOM 561 O O . ARG A 1 71 ? 20.771 5.333 -20.691 1.00 59.28 71 ARG A O 1
ATOM 568 N N . VAL A 1 72 ? 18.961 6.489 -20.006 1.00 66.62 72 VAL A N 1
ATOM 569 C CA . VAL A 1 72 ? 19.080 6.067 -18.618 1.00 66.62 72 VAL A CA 1
ATOM 570 C C . VAL A 1 72 ? 18.754 4.591 -18.670 1.00 66.62 72 VAL A C 1
ATOM 572 O O . VAL A 1 72 ? 17.705 4.210 -19.188 1.00 66.62 72 VAL A O 1
ATOM 575 N N . ASN A 1 73 ? 19.703 3.756 -18.259 1.00 78.31 73 ASN A N 1
ATOM 576 C CA . ASN A 1 73 ? 19.515 2.318 -18.293 1.00 78.31 73 ASN A CA 1
ATOM 577 C C . ASN A 1 73 ? 18.502 1.961 -17.201 1.00 78.31 73 ASN A C 1
ATOM 579 O O . ASN A 1 73 ? 18.866 1.790 -16.038 1.00 78.31 73 ASN A O 1
ATOM 583 N N . VAL A 1 74 ? 17.219 1.967 -17.563 1.00 80.50 74 VAL A N 1
ATOM 584 C CA . VAL A 1 74 ? 16.126 1.639 -16.652 1.00 80.50 74 VAL A CA 1
ATOM 585 C C . VAL A 1 74 ? 16.100 0.119 -16.492 1.00 80.50 74 VAL A C 1
ATOM 587 O O . VAL A 1 74 ? 16.044 -0.594 -17.497 1.00 80.50 74 VAL A O 1
ATOM 590 N N . PRO A 1 75 ? 16.148 -0.401 -15.255 1.00 88.94 75 PRO A N 1
ATOM 591 C CA . PRO A 1 75 ? 16.033 -1.831 -15.018 1.00 88.94 75 PRO A CA 1
ATOM 592 C C . PRO A 1 75 ? 14.736 -2.395 -15.600 1.00 88.94 75 PRO A C 1
ATOM 594 O O . PRO A 1 75 ? 13.708 -1.724 -15.617 1.00 88.94 75 PRO A O 1
ATOM 597 N N . VAL A 1 76 ? 14.759 -3.669 -15.998 1.00 91.56 76 VAL A N 1
ATOM 598 C CA . VAL A 1 76 ? 13.574 -4.371 -16.527 1.00 91.56 76 VAL A CA 1
ATOM 599 C C . VAL A 1 76 ? 12.397 -4.321 -15.545 1.00 91.56 76 VAL A C 1
ATOM 601 O O . VAL A 1 76 ? 11.245 -4.248 -15.968 1.00 91.56 76 VAL A O 1
ATOM 604 N N . VAL A 1 77 ? 12.687 -4.328 -14.240 1.00 94.06 77 VAL A N 1
ATOM 605 C CA . VAL A 1 77 ? 11.703 -4.149 -13.171 1.00 94.06 77 VAL A CA 1
ATOM 606 C C . VAL A 1 77 ? 12.182 -3.062 -12.218 1.00 94.06 77 VAL A C 1
ATOM 608 O O . VAL A 1 77 ? 13.263 -3.168 -11.638 1.00 94.06 77 VAL A O 1
ATOM 611 N N . VAL A 1 78 ? 11.351 -2.048 -12.013 1.00 94.94 78 VAL A N 1
ATOM 612 C CA . VAL A 1 78 ? 11.549 -1.001 -11.012 1.00 94.94 78 VAL A CA 1
ATOM 613 C C . VAL A 1 78 ? 10.803 -1.403 -9.743 1.00 94.94 78 VAL A C 1
ATOM 615 O O . VAL A 1 78 ? 9.588 -1.607 -9.764 1.00 94.94 78 VAL A O 1
ATOM 618 N N . THR A 1 79 ? 11.534 -1.539 -8.633 1.00 95.38 79 THR A N 1
ATOM 619 C CA . THR A 1 79 ? 10.924 -1.742 -7.312 1.00 95.38 79 THR A CA 1
ATOM 620 C C . THR A 1 79 ? 10.782 -0.391 -6.620 1.00 95.38 79 THR A C 1
ATOM 622 O O . THR A 1 79 ? 11.768 0.321 -6.458 1.00 95.38 79 THR A O 1
ATOM 625 N N . VAL A 1 80 ? 9.558 -0.039 -6.241 1.00 96.06 80 VAL A N 1
ATOM 626 C CA . VAL A 1 80 ? 9.227 1.192 -5.523 1.00 96.06 80 VAL A CA 1
ATOM 627 C C . VAL A 1 80 ? 9.008 0.840 -4.064 1.00 96.06 80 VAL A C 1
ATOM 629 O O . VAL A 1 80 ? 8.102 0.077 -3.730 1.00 96.06 80 VAL A O 1
ATOM 632 N N . GLU A 1 81 ? 9.844 1.392 -3.199 1.00 97.12 81 GLU A N 1
ATOM 633 C CA . GLU A 1 81 ? 9.701 1.250 -1.757 1.00 97.12 81 GLU A CA 1
ATOM 634 C C . GLU A 1 81 ? 8.592 2.173 -1.253 1.00 97.12 81 GLU A C 1
ATOM 636 O O . GLU A 1 81 ? 8.563 3.364 -1.560 1.00 97.12 81 GLU A O 1
ATOM 641 N N . VAL A 1 82 ? 7.660 1.606 -0.497 1.00 96.62 82 VAL A N 1
ATOM 642 C CA . VAL A 1 82 ? 6.498 2.303 0.041 1.00 96.62 82 VAL A CA 1
ATOM 643 C C . VAL A 1 82 ? 6.593 2.280 1.557 1.00 96.62 82 VAL A C 1
ATOM 645 O O . VAL A 1 82 ? 6.529 1.216 2.173 1.00 96.62 82 VAL A O 1
ATOM 648 N N . PHE A 1 83 ? 6.708 3.463 2.149 1.00 95.75 83 PHE A N 1
ATOM 649 C CA . PHE A 1 83 ? 6.576 3.678 3.583 1.00 95.75 83 PHE A CA 1
ATOM 650 C C . PHE A 1 83 ? 5.249 4.385 3.846 1.00 95.75 83 PHE A C 1
ATOM 652 O O . PHE A 1 83 ? 4.961 5.403 3.217 1.00 95.75 83 PHE A O 1
ATOM 659 N N . ILE A 1 84 ? 4.428 3.837 4.738 1.00 93.81 84 ILE A N 1
ATOM 660 C CA . ILE A 1 84 ? 3.073 4.344 4.979 1.00 93.81 84 ILE A CA 1
ATOM 661 C C . ILE A 1 84 ? 2.992 4.930 6.383 1.00 93.81 84 ILE A C 1
ATOM 663 O O . ILE A 1 84 ? 3.213 4.223 7.362 1.00 93.81 84 ILE A O 1
ATOM 667 N N . VAL A 1 85 ? 2.608 6.199 6.484 1.00 91.12 85 VAL A N 1
ATOM 668 C CA . VAL A 1 85 ? 2.254 6.825 7.760 1.00 91.12 85 VAL A CA 1
ATOM 669 C C . VAL A 1 85 ? 0.740 6.770 7.910 1.00 91.12 85 VAL A C 1
ATOM 671 O O . VAL A 1 85 ? 0.005 7.255 7.053 1.00 91.12 85 VAL A O 1
ATOM 674 N N . LEU A 1 86 ? 0.273 6.136 8.979 1.00 89.31 86 LEU A N 1
ATOM 675 C CA . LEU A 1 86 ? -1.129 6.122 9.355 1.00 89.31 86 LEU A CA 1
ATOM 676 C C . LEU A 1 86 ? -1.390 7.258 10.337 1.00 89.31 86 LEU A C 1
ATOM 678 O O . LEU A 1 86 ? -0.872 7.227 11.456 1.00 89.31 86 LEU A O 1
ATOM 682 N N . ASP A 1 87 ? -2.226 8.204 9.924 1.00 85.81 87 ASP A N 1
ATOM 683 C CA . ASP A 1 87 ? -2.742 9.246 10.803 1.00 85.81 87 ASP A CA 1
ATOM 684 C C . ASP A 1 87 ? -3.673 8.657 11.888 1.00 85.81 87 ASP A C 1
ATOM 686 O O . ASP A 1 87 ? -4.126 7.499 11.839 1.00 85.81 87 ASP A O 1
ATOM 690 N N . LYS A 1 88 ? -3.968 9.474 12.891 1.00 83.75 88 LYS A N 1
ATOM 691 C CA . LYS A 1 88 ? -4.775 9.170 14.065 1.00 83.75 88 LYS A CA 1
ATOM 692 C C . LYS A 1 88 ? -6.193 8.765 13.693 1.00 83.75 88 LYS A C 1
ATOM 694 O O . LYS A 1 88 ? -6.775 7.871 14.316 1.00 83.75 88 LYS A O 1
ATOM 699 N N . TRP A 1 89 ? -6.761 9.399 12.674 1.00 83.31 89 TRP A N 1
ATOM 700 C CA . TRP A 1 89 ? -8.147 9.207 12.246 1.00 83.31 89 TRP A CA 1
ATOM 701 C C . TRP A 1 89 ? -8.355 7.955 11.403 1.00 83.31 89 TRP A C 1
ATOM 703 O O . TRP A 1 89 ? -9.431 7.346 11.445 1.00 83.31 89 TRP A O 1
ATOM 713 N N . HIS A 1 90 ? -7.327 7.534 10.688 1.00 85.25 90 HIS A N 1
ATOM 714 C CA . HIS A 1 90 ? -7.275 6.321 9.908 1.00 85.25 90 HIS A CA 1
ATOM 715 C C . HIS A 1 90 ? -6.949 5.143 10.821 1.00 85.25 90 HIS A C 1
ATOM 717 O O . HIS A 1 90 ? -7.665 4.138 10.805 1.00 85.25 90 HIS A O 1
ATOM 723 N N . HIS A 1 91 ? -5.930 5.259 11.683 1.00 85.50 91 HIS A N 1
ATOM 724 C CA . HIS A 1 91 ? -5.505 4.123 12.493 1.00 85.50 91 HIS A CA 1
ATOM 725 C C . HIS A 1 91 ? -6.448 3.797 13.661 1.00 85.50 91 HIS A C 1
ATOM 727 O O . HIS A 1 91 ? -6.414 2.673 14.162 1.00 85.50 91 HIS A O 1
ATOM 733 N N . ARG A 1 92 ? -7.294 4.735 14.121 1.00 87.88 92 ARG A N 1
ATOM 734 C CA . ARG A 1 92 ? -8.314 4.473 15.165 1.00 87.88 92 ARG A CA 1
ATOM 735 C C . ARG A 1 92 ? -9.351 3.421 14.757 1.00 87.88 92 ARG A C 1
ATOM 737 O O . ARG A 1 92 ? -10.005 2.855 15.624 1.00 87.88 92 ARG A O 1
ATOM 744 N N . ASN A 1 93 ? -9.506 3.165 13.456 1.00 88.81 93 ASN A N 1
ATOM 745 C CA . ASN A 1 93 ? -10.459 2.181 12.939 1.00 88.81 93 ASN A CA 1
ATOM 746 C C . ASN A 1 93 ? -9.937 0.741 13.055 1.00 88.81 93 ASN A C 1
ATOM 748 O O . ASN A 1 93 ? -10.687 -0.207 12.826 1.00 88.81 93 ASN A O 1
ATOM 752 N N . PHE A 1 94 ? -8.660 0.561 13.405 1.00 91.56 94 PHE A N 1
ATOM 753 C CA . PHE A 1 94 ? -8.076 -0.754 13.627 1.00 91.56 94 PHE A CA 1
ATOM 754 C C . PHE A 1 94 ? -8.011 -1.057 15.117 1.00 91.56 94 PHE A C 1
ATOM 756 O O . PHE A 1 94 ? -7.517 -0.270 15.921 1.00 91.56 94 PHE A O 1
ATOM 763 N N . THR A 1 95 ? -8.462 -2.254 15.473 1.00 90.56 95 THR A N 1
ATOM 764 C CA . THR A 1 95 ? -8.426 -2.741 16.859 1.00 90.56 95 THR A CA 1
ATOM 765 C C . THR A 1 95 ? -7.026 -3.174 17.295 1.00 90.56 95 THR A C 1
ATOM 767 O O . THR A 1 95 ? -6.717 -3.180 18.483 1.00 90.56 95 THR A O 1
ATOM 770 N N . SER A 1 96 ? -6.165 -3.535 16.339 1.00 92.38 96 SER A N 1
ATOM 771 C CA . SER A 1 96 ? -4.795 -3.992 16.576 1.00 92.38 96 SER A CA 1
ATOM 772 C C . SER A 1 96 ? -3.861 -3.572 15.443 1.00 92.38 96 SER A C 1
ATOM 774 O O . SER A 1 96 ? -4.282 -3.421 14.293 1.00 92.38 96 SER A O 1
ATOM 776 N N . THR A 1 97 ? -2.565 -3.460 15.745 1.00 90.75 97 THR A N 1
ATOM 777 C CA . THR A 1 97 ? -1.523 -3.196 14.739 1.00 90.75 97 THR A CA 1
ATOM 778 C C . THR A 1 97 ? -1.496 -4.278 13.661 1.00 90.75 97 THR A C 1
ATOM 780 O O . THR A 1 97 ? -1.343 -3.975 12.484 1.00 90.75 97 THR A O 1
ATOM 783 N N . THR A 1 98 ? -1.717 -5.540 14.033 1.00 94.06 98 THR A N 1
ATOM 784 C CA . THR A 1 98 ? -1.778 -6.657 13.083 1.00 94.06 98 THR A CA 1
ATOM 785 C C . THR A 1 98 ? -2.905 -6.476 12.068 1.00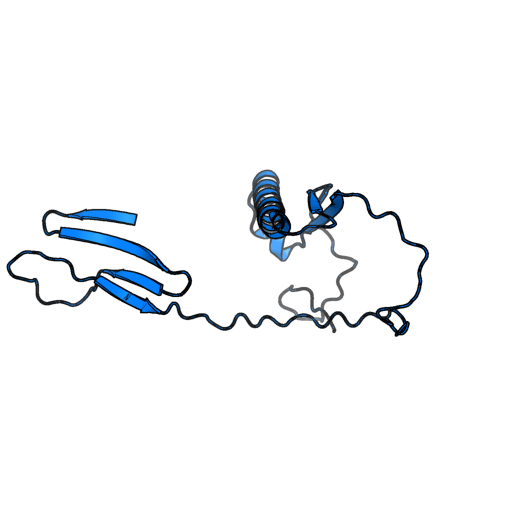 94.06 98 THR A C 1
ATOM 787 O O . THR A 1 98 ? -2.689 -6.702 10.882 1.00 94.06 98 THR A O 1
ATOM 790 N N . GLN A 1 99 ? -4.087 -6.021 12.498 1.00 94.75 99 GLN A N 1
ATOM 791 C CA . GLN A 1 99 ? -5.205 -5.745 11.590 1.00 94.75 99 GLN A CA 1
ATOM 792 C C . GLN A 1 99 ? -4.873 -4.612 10.607 1.00 94.75 99 GLN A C 1
ATOM 794 O O . GLN A 1 99 ? -5.164 -4.735 9.417 1.00 94.75 99 GLN A O 1
ATOM 799 N N . ALA A 1 100 ? -4.224 -3.547 11.086 1.00 93.38 100 ALA A N 1
ATOM 800 C CA . ALA A 1 100 ? -3.762 -2.451 10.236 1.00 93.38 100 ALA A CA 1
ATOM 801 C C . ALA A 1 100 ? -2.730 -2.934 9.201 1.00 93.38 100 ALA A C 1
ATOM 803 O O . ALA A 1 100 ? -2.851 -2.631 8.017 1.00 93.38 100 ALA A O 1
ATOM 804 N N . LEU A 1 101 ? -1.759 -3.750 9.621 1.00 94.88 101 LEU A N 1
ATOM 805 C CA . LEU A 1 101 ? -0.756 -4.325 8.722 1.00 94.88 101 LEU A CA 1
ATOM 806 C C . LEU A 1 101 ? -1.388 -5.229 7.659 1.00 94.88 101 LEU A C 1
ATOM 808 O O . LEU A 1 101 ? -1.041 -5.111 6.489 1.00 94.88 101 LEU A O 1
ATOM 812 N N . TRP A 1 102 ? -2.349 -6.084 8.023 1.00 96.00 102 TRP A N 1
ATOM 813 C CA . TRP A 1 102 ? -3.081 -6.899 7.046 1.00 96.00 102 TRP A CA 1
ATOM 814 C C . TRP A 1 102 ? -3.794 -6.042 6.007 1.00 96.00 102 TRP A C 1
ATOM 816 O O . TRP A 1 102 ? -3.673 -6.307 4.812 1.00 96.00 102 TRP A O 1
ATOM 826 N N . TYR A 1 103 ? -4.499 -5.003 6.454 1.00 95.81 103 TYR A N 1
ATOM 827 C CA . TYR A 1 103 ? -5.175 -4.063 5.568 1.00 95.81 103 TYR A CA 1
ATOM 828 C C . TYR A 1 103 ? -4.195 -3.407 4.582 1.00 95.81 103 TYR A C 1
ATOM 830 O O . TYR A 1 103 ? -4.431 -3.425 3.373 1.00 95.81 103 TYR A O 1
ATOM 838 N N . LEU A 1 104 ? -3.059 -2.904 5.075 1.00 95.88 104 LEU A N 1
ATOM 839 C CA . LEU A 1 104 ? -2.036 -2.267 4.244 1.00 95.88 104 LEU A CA 1
ATOM 840 C C . LEU A 1 104 ? -1.374 -3.247 3.270 1.00 95.88 104 LEU A C 1
ATOM 842 O O . LEU A 1 104 ? -1.211 -2.923 2.096 1.00 95.88 104 LEU A O 1
ATOM 846 N N . CYS A 1 105 ? -1.052 -4.463 3.710 1.00 96.00 105 CYS A N 1
ATOM 847 C CA . CYS A 1 105 ? -0.505 -5.505 2.842 1.00 96.00 105 CYS A CA 1
ATOM 848 C C . CYS A 1 105 ? -1.479 -5.869 1.716 1.00 96.00 105 CYS A C 1
ATOM 850 O O . CYS A 1 105 ? -1.069 -5.987 0.562 1.00 96.00 105 CYS A O 1
ATOM 852 N N . VAL A 1 106 ? -2.771 -6.024 2.022 1.00 97.06 106 VAL A N 1
ATOM 853 C CA . VAL A 1 106 ? -3.807 -6.280 1.009 1.00 97.06 106 VAL A CA 1
ATOM 854 C C . VAL A 1 106 ? -3.910 -5.109 0.034 1.00 97.06 106 VAL A C 1
ATOM 856 O O . VAL A 1 106 ? -3.986 -5.336 -1.173 1.00 97.06 106 VAL A O 1
ATOM 859 N N . MET A 1 107 ? -3.858 -3.871 0.523 1.00 96.00 107 MET A N 1
ATOM 860 C CA . MET A 1 107 ? -3.897 -2.671 -0.312 1.00 96.00 107 MET A CA 1
ATOM 861 C C . MET A 1 107 ? -2.687 -2.585 -1.257 1.00 96.00 107 MET A C 1
ATOM 863 O O . MET A 1 107 ? -2.875 -2.465 -2.469 1.00 96.00 107 MET A O 1
ATOM 867 N N . VAL A 1 108 ? -1.460 -2.747 -0.752 1.00 96.62 108 VAL A N 1
ATOM 868 C CA . VAL A 1 108 ? -0.236 -2.730 -1.577 1.00 96.62 108 VAL A CA 1
ATOM 869 C C . VAL A 1 108 ? -0.223 -3.889 -2.577 1.00 96.62 108 VAL A C 1
ATOM 871 O O . VAL A 1 108 ? 0.116 -3.694 -3.743 1.00 96.62 108 VAL A O 1
ATOM 874 N N . ASN A 1 109 ? -0.660 -5.085 -2.175 1.00 96.75 109 ASN A N 1
ATOM 875 C CA . ASN A 1 109 ? -0.784 -6.221 -3.092 1.00 96.75 109 ASN A CA 1
ATOM 876 C C . ASN A 1 109 ? -1.831 -5.974 -4.183 1.00 96.75 109 ASN A C 1
ATOM 878 O O . ASN A 1 109 ? -1.610 -6.325 -5.341 1.00 96.75 109 ASN A O 1
ATOM 882 N N . SER A 1 110 ? -2.946 -5.332 -3.840 1.00 95.88 110 SER A N 1
ATOM 883 C CA . SER A 1 110 ? -3.974 -4.951 -4.811 1.00 95.88 110 SER A CA 1
ATOM 884 C C . SER A 1 110 ? -3.445 -3.932 -5.818 1.00 95.88 110 SER A C 1
ATOM 886 O O . SER A 1 110 ? -3.675 -4.076 -7.018 1.00 95.88 110 SER A O 1
ATOM 888 N N . ALA A 1 111 ? -2.661 -2.952 -5.362 1.00 95.31 111 ALA A N 1
ATOM 889 C CA . ALA A 1 111 ? -1.970 -2.021 -6.246 1.00 95.31 111 ALA A CA 1
ATOM 890 C C . ALA A 1 111 ? -0.951 -2.744 -7.148 1.00 95.31 111 ALA A C 1
ATOM 892 O O . ALA A 1 111 ? -0.936 -2.514 -8.356 1.00 95.31 111 ALA A O 1
ATOM 893 N N . ASN A 1 112 ? -0.174 -3.688 -6.607 1.00 96.06 112 ASN A N 1
ATOM 894 C CA . ASN A 1 112 ? 0.729 -4.535 -7.394 1.00 96.06 112 ASN A CA 1
ATOM 895 C C . ASN A 1 112 ? 0.005 -5.331 -8.488 1.00 96.06 112 ASN A C 1
ATOM 897 O O . ASN A 1 112 ? 0.536 -5.460 -9.587 1.00 96.06 112 ASN A O 1
ATOM 901 N N . MET A 1 113 ? -1.213 -5.828 -8.238 1.00 94.94 113 MET A N 1
ATOM 902 C CA . MET A 1 113 ? -2.004 -6.495 -9.281 1.00 94.94 113 MET A CA 1
ATOM 903 C C . MET A 1 113 ? -2.335 -5.556 -10.442 1.00 94.94 113 MET A C 1
ATOM 905 O O . MET A 1 113 ? -2.302 -5.988 -11.590 1.00 94.94 113 MET A O 1
ATOM 909 N N . ARG A 1 114 ? -2.602 -4.276 -10.163 1.00 91.69 114 ARG A N 1
ATOM 910 C CA . ARG A 1 114 ? -2.845 -3.267 -11.203 1.00 91.69 114 ARG A CA 1
ATOM 911 C C . ARG A 1 114 ? -1.575 -2.922 -11.983 1.00 91.69 114 ARG A C 1
ATOM 913 O O . ARG A 1 114 ? -1.642 -2.716 -13.188 1.00 91.69 114 ARG A O 1
ATOM 920 N N . TYR A 1 115 ? -0.421 -2.911 -11.317 1.00 92.12 115 TYR A N 1
ATOM 921 C CA . TYR A 1 115 ? 0.881 -2.712 -11.963 1.00 92.12 115 TYR A CA 1
ATOM 922 C C . TYR A 1 115 ? 1.416 -3.949 -12.687 1.00 92.12 115 TYR A C 1
ATOM 924 O O . TYR A 1 115 ? 2.419 -3.848 -13.389 1.00 92.12 115 TYR A O 1
ATOM 932 N N . ARG A 1 116 ? 0.750 -5.104 -12.582 1.00 91.44 116 ARG A N 1
ATOM 933 C CA . ARG A 1 116 ? 1.173 -6.331 -13.269 1.00 91.44 116 ARG A CA 1
ATOM 934 C C . ARG A 1 116 ? 1.173 -6.190 -14.792 1.00 91.44 116 ARG A C 1
ATOM 936 O O . ARG A 1 116 ? 1.981 -6.836 -15.451 1.00 91.44 116 ARG A O 1
ATOM 943 N N . ASP A 1 117 ? 0.300 -5.338 -15.322 1.00 88.56 117 ASP A N 1
ATOM 944 C CA . ASP A 1 117 ? 0.198 -5.073 -16.760 1.00 88.56 117 ASP A CA 1
ATOM 945 C C . ASP A 1 117 ? 1.176 -3.971 -17.219 1.00 88.56 117 ASP A C 1
ATOM 947 O O . ASP A 1 117 ? 1.358 -3.757 -18.420 1.00 88.56 117 ASP A O 1
ATOM 951 N N . ALA A 1 118 ? 1.842 -3.278 -16.282 1.00 89.19 118 ALA A N 1
ATOM 952 C CA . ALA A 1 118 ? 2.893 -2.325 -16.611 1.00 89.19 118 ALA A CA 1
ATOM 953 C C . ALA A 1 118 ? 4.115 -3.076 -17.152 1.00 89.19 118 ALA A C 1
ATOM 955 O O . ALA A 1 118 ? 4.623 -4.014 -16.535 1.00 89.19 118 ALA A O 1
ATOM 956 N N . SER A 1 119 ? 4.594 -2.653 -18.317 1.00 90.56 119 SER A N 1
ATOM 957 C CA . SER A 1 119 ? 5.740 -3.254 -18.987 1.00 90.56 119 SER A CA 1
ATOM 958 C C . SER A 1 119 ? 6.678 -2.176 -19.511 1.00 90.56 119 SER A C 1
ATOM 960 O O . SER A 1 119 ? 6.258 -1.075 -19.860 1.00 90.56 119 SER A O 1
ATOM 962 N N . ASN A 1 120 ? 7.967 -2.518 -19.561 1.00 87.94 120 ASN A N 1
ATOM 963 C CA . ASN A 1 120 ? 9.041 -1.653 -20.044 1.00 87.94 120 ASN A CA 1
ATOM 964 C C . ASN A 1 120 ? 9.114 -0.258 -19.362 1.00 87.94 120 ASN A C 1
ATOM 966 O O . ASN A 1 120 ? 9.025 0.763 -20.048 1.00 87.94 120 ASN A O 1
ATOM 970 N N . PRO A 1 121 ? 9.330 -0.194 -18.031 1.00 91.62 121 PRO A N 1
ATOM 971 C CA . PRO A 1 121 ? 9.667 -1.309 -17.142 1.00 91.62 121 PRO A CA 1
ATOM 972 C C . PRO A 1 121 ? 8.443 -1.932 -16.456 1.00 91.62 121 PRO A C 1
ATOM 974 O O . PRO A 1 121 ? 7.381 -1.324 -16.349 1.00 91.62 121 PRO A O 1
ATOM 977 N N . GLY A 1 122 ? 8.612 -3.150 -15.942 1.00 94.38 122 GLY A N 1
ATOM 978 C CA . GLY A 1 122 ? 7.694 -3.688 -14.940 1.00 94.38 122 GLY A CA 1
ATOM 979 C C . GLY A 1 122 ? 7.785 -2.883 -13.643 1.00 94.38 122 GLY A C 1
ATOM 980 O O . GLY A 1 122 ? 8.864 -2.410 -13.282 1.00 94.38 122 GLY A O 1
ATOM 981 N N . VAL A 1 123 ? 6.674 -2.737 -12.925 1.00 95.56 123 VAL A N 1
ATOM 982 C CA . VAL A 1 123 ? 6.620 -1.980 -11.665 1.00 95.56 123 VAL A CA 1
ATOM 983 C C . VAL A 1 123 ? 6.220 -2.907 -10.525 1.00 95.56 123 VAL A C 1
ATOM 985 O O . VAL A 1 123 ? 5.265 -3.672 -10.641 1.00 95.56 123 VAL A O 1
ATOM 988 N N . ARG A 1 124 ? 6.947 -2.834 -9.408 1.00 96.06 124 ARG A N 1
ATOM 989 C CA . ARG A 1 124 ? 6.636 -3.581 -8.186 1.00 96.06 124 ARG A CA 1
ATOM 990 C C . ARG A 1 124 ? 6.729 -2.677 -6.970 1.00 96.06 124 ARG A C 1
ATOM 992 O O . ARG A 1 124 ? 7.791 -2.152 -6.669 1.00 96.06 124 ARG A O 1
ATOM 999 N N . LEU A 1 125 ? 5.640 -2.549 -6.238 1.00 97.25 125 LEU A N 1
ATOM 1000 C CA . LEU A 1 125 ? 5.598 -1.888 -4.945 1.00 97.25 125 LEU A CA 1
ATOM 1001 C C . LEU A 1 125 ? 6.071 -2.854 -3.854 1.00 97.25 125 LEU A C 1
ATOM 1003 O O . LEU A 1 125 ? 5.643 -4.013 -3.809 1.00 97.25 125 LEU A O 1
ATOM 1007 N N . LEU A 1 126 ? 6.929 -2.369 -2.967 1.00 96.69 126 LEU A N 1
ATOM 1008 C CA . LEU A 1 126 ? 7.421 -3.075 -1.792 1.00 96.69 126 LEU A CA 1
ATOM 1009 C C . LEU A 1 126 ? 7.082 -2.251 -0.553 1.00 96.69 126 LEU A C 1
ATOM 1011 O O . LEU A 1 126 ? 7.625 -1.168 -0.374 1.00 96.69 126 LEU A O 1
ATOM 1015 N N . LEU A 1 127 ? 6.206 -2.766 0.309 1.00 96.56 127 LEU A N 1
ATOM 1016 C CA . LEU A 1 127 ? 5.949 -2.147 1.608 1.00 96.56 127 LEU A CA 1
ATOM 1017 C C . LEU A 1 127 ? 7.189 -2.325 2.496 1.00 96.56 127 LEU A C 1
ATOM 1019 O O . LEU A 1 127 ? 7.516 -3.452 2.865 1.00 96.56 127 LEU A O 1
ATOM 1023 N N . THR A 1 128 ? 7.881 -1.234 2.815 1.00 96.62 128 THR A N 1
ATOM 1024 C CA . THR A 1 128 ? 9.130 -1.251 3.595 1.00 96.62 128 THR A CA 1
ATOM 1025 C C . THR A 1 128 ? 8.922 -0.903 5.060 1.00 96.62 128 THR A C 1
ATOM 1027 O O . THR A 1 128 ? 9.673 -1.370 5.913 1.00 96.62 128 THR A O 1
ATOM 1030 N N . GLY A 1 129 ? 7.889 -0.126 5.379 1.00 94.00 129 GLY A N 1
ATOM 1031 C CA . GLY A 1 129 ? 7.593 0.245 6.753 1.00 94.00 129 GLY A CA 1
ATOM 1032 C C . GLY A 1 129 ? 6.224 0.881 6.913 1.00 94.00 129 GLY A C 1
ATOM 1033 O O . GLY A 1 129 ? 5.606 1.346 5.952 1.00 94.00 129 GLY A O 1
ATOM 1034 N N . VAL A 1 130 ? 5.754 0.865 8.156 1.00 93.88 130 VAL A N 1
ATOM 1035 C CA . VAL A 1 130 ? 4.513 1.511 8.561 1.00 93.88 130 VAL A CA 1
ATOM 1036 C C . VAL A 1 130 ? 4.766 2.249 9.862 1.00 93.88 130 VAL A C 1
ATOM 1038 O O . VAL A 1 130 ? 5.248 1.655 10.826 1.00 93.88 130 VAL A O 1
ATOM 1041 N N . GLU A 1 131 ? 4.407 3.523 9.894 1.00 90.75 131 GLU A N 1
ATOM 1042 C CA . GLU A 1 131 ? 4.407 4.334 11.102 1.00 90.75 131 GLU A CA 1
ATOM 1043 C C . GLU A 1 131 ? 2.973 4.610 11.526 1.00 90.75 131 GLU A C 1
ATOM 1045 O O . GLU A 1 131 ? 2.128 4.998 10.723 1.00 90.75 131 GLU A O 1
ATOM 1050 N N . LYS A 1 132 ? 2.693 4.402 12.808 1.00 89.19 132 LYS A N 1
ATOM 1051 C CA . LYS A 1 132 ? 1.436 4.806 13.422 1.00 89.19 132 LYS A CA 1
ATOM 1052 C C . LYS A 1 132 ? 1.685 6.142 14.115 1.00 89.19 132 LYS A C 1
ATOM 1054 O O . LYS A 1 132 ? 2.331 6.162 15.161 1.00 89.19 132 LYS A O 1
ATOM 1059 N N . ALA A 1 133 ? 1.207 7.232 13.526 1.00 84.31 133 ALA A N 1
ATOM 1060 C CA . ALA A 1 133 ? 1.444 8.566 14.054 1.00 84.31 133 ALA A CA 1
ATOM 1061 C C . ALA A 1 133 ? 0.575 8.801 15.297 1.00 84.31 133 ALA A C 1
ATOM 1063 O O . ALA A 1 133 ? -0.640 8.943 15.210 1.00 84.31 133 ALA A O 1
ATOM 1064 N N . GLU A 1 134 ? 1.198 8.834 16.476 1.00 77.12 134 GLU A N 1
ATOM 1065 C CA . GLU A 1 134 ? 0.509 9.256 17.704 1.00 77.12 134 GLU A CA 1
ATOM 1066 C C . GLU A 1 134 ? 0.470 10.778 17.835 1.00 77.12 134 GLU A C 1
ATOM 1068 O O . GLU A 1 134 ? -0.476 11.333 18.401 1.00 77.12 134 GLU A O 1
ATOM 1073 N N . ASN A 1 135 ? 1.497 11.442 17.297 1.00 74.69 135 ASN A N 1
ATOM 1074 C CA . ASN A 1 135 ? 1.584 12.886 17.249 1.00 74.69 135 ASN A CA 1
ATOM 1075 C C . ASN A 1 135 ? 1.916 13.366 15.838 1.00 74.69 135 ASN A C 1
ATOM 1077 O O . ASN A 1 135 ? 2.863 12.908 15.203 1.00 74.69 135 ASN A O 1
ATOM 1081 N N . GLU A 1 136 ? 1.119 14.308 15.368 1.00 74.00 136 GLU A N 1
ATOM 1082 C CA . GLU A 1 136 ? 1.045 14.730 13.976 1.00 74.00 136 GLU A CA 1
ATOM 1083 C C . GLU A 1 136 ? 1.584 16.152 13.836 1.00 74.00 136 GLU A C 1
ATOM 1085 O O . GLU A 1 136 ? 0.926 17.043 13.314 1.00 74.00 136 GLU A O 1
ATOM 1090 N N . TYR A 1 137 ? 2.802 16.394 14.327 1.00 68.19 137 TYR A N 1
ATOM 1091 C CA . TYR A 1 137 ? 3.410 17.735 14.335 1.00 68.19 137 TYR A CA 1
ATOM 1092 C C . TYR A 1 137 ? 3.568 18.365 12.942 1.00 68.19 137 TYR A C 1
ATOM 1094 O O . TYR A 1 137 ? 3.792 19.567 12.824 1.00 68.19 137 TYR A O 1
ATOM 1102 N N . TYR A 1 138 ? 3.497 17.545 11.896 1.00 67.75 138 TYR A N 1
ATOM 1103 C CA . TYR A 1 138 ? 3.561 17.950 10.496 1.00 67.75 138 TYR A CA 1
ATOM 1104 C C . TYR A 1 138 ? 2.194 18.360 9.923 1.00 67.75 138 TYR A C 1
ATOM 1106 O O . TYR A 1 138 ? 2.140 18.866 8.805 1.00 67.75 138 TYR A O 1
ATOM 1114 N N . VAL A 1 139 ? 1.103 18.145 10.662 1.00 65.44 139 VAL A N 1
ATOM 1115 C CA . VAL A 1 139 ? -0.259 18.470 10.241 1.00 65.44 139 VAL A CA 1
ATOM 1116 C C . VAL A 1 139 ? -0.637 19.855 10.755 1.00 65.44 139 VAL A C 1
ATOM 1118 O O . VAL A 1 139 ? -0.611 20.123 11.956 1.00 65.44 139 VAL A O 1
ATOM 1121 N N . VAL A 1 140 ? -1.026 20.741 9.839 1.00 64.19 140 VAL A N 1
ATOM 1122 C CA . VAL A 1 140 ? -1.596 22.050 10.170 1.00 64.19 140 VAL A CA 1
ATOM 1123 C C . VAL A 1 140 ? -3.114 21.940 10.055 1.00 64.19 140 VAL A C 1
ATOM 1125 O O . VAL A 1 140 ? -3.664 22.076 8.970 1.00 64.19 140 VAL A O 1
ATOM 1128 N N . THR A 1 141 ? -3.804 21.661 11.161 1.00 59.34 141 THR A N 1
ATOM 1129 C CA . THR A 1 141 ? -5.276 21.707 11.197 1.00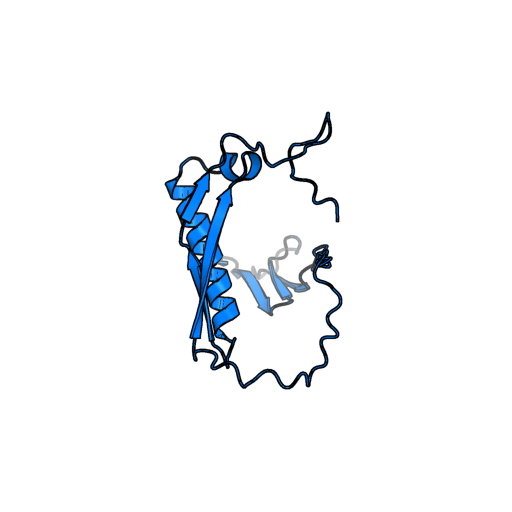 59.34 141 THR A CA 1
ATOM 1130 C C . THR A 1 141 ? -5.763 23.119 11.531 1.00 59.34 141 THR A C 1
ATOM 1132 O O . THR A 1 141 ? -5.321 23.680 12.544 1.00 59.34 141 THR A O 1
ATOM 1135 N N . PRO A 1 142 ? -6.704 23.688 10.758 1.00 57.25 142 PRO A N 1
ATOM 1136 C CA . PRO A 1 142 ? -7.469 24.861 11.168 1.00 57.25 142 PRO A CA 1
ATOM 1137 C C . PRO A 1 142 ? -8.152 24.652 12.531 1.00 57.25 142 PRO A C 1
ATOM 1139 O O . PRO A 1 142 ? -8.549 23.544 12.898 1.00 57.25 142 PRO A O 1
ATOM 1142 N N . GLN A 1 143 ? -8.293 25.721 13.323 1.00 50.75 143 GLN A N 1
ATOM 1143 C CA . GLN A 1 143 ? -9.003 25.641 14.603 1.00 50.75 143 GLN A CA 1
ATOM 1144 C C . GLN A 1 143 ? -10.487 25.328 14.367 1.00 50.75 143 GLN A C 1
ATOM 1146 O O . GLN A 1 143 ? -11.213 26.157 13.824 1.00 50.75 143 GLN A O 1
ATOM 1151 N N . GLY A 1 144 ? -10.931 24.154 14.825 1.00 58.00 144 GLY A N 1
ATOM 1152 C CA . GLY A 1 144 ? -12.326 23.705 14.732 1.00 58.00 144 GLY A CA 1
ATOM 1153 C C . GLY A 1 144 ? -12.587 22.606 13.701 1.00 58.00 144 GLY A C 1
ATOM 1154 O O . GLY A 1 144 ? -13.750 22.283 13.473 1.00 58.00 144 GLY A O 1
ATOM 1155 N N . ASP A 1 145 ? -11.538 22.039 13.102 1.00 58.69 145 ASP A N 1
ATOM 1156 C CA . ASP A 1 145 ? -11.689 21.045 12.044 1.00 58.69 145 ASP A CA 1
ATOM 1157 C C . ASP A 1 145 ? -11.976 19.620 12.523 1.00 58.69 145 ASP A C 1
ATOM 1159 O O . ASP A 1 145 ? -11.571 19.206 13.613 1.00 58.69 145 ASP A O 1
ATOM 1163 N N . ASP A 1 146 ? -12.652 18.852 11.670 1.00 57.75 146 ASP A N 1
ATOM 1164 C CA . ASP A 1 146 ? -13.133 17.489 11.934 1.00 57.75 146 ASP A CA 1
ATOM 1165 C C . ASP A 1 146 ? -12.040 16.404 11.871 1.00 57.75 146 ASP A C 1
ATOM 1167 O O . ASP A 1 146 ? -12.321 15.211 12.023 1.00 57.75 146 ASP A O 1
ATOM 1171 N N . GLY A 1 147 ? -10.780 16.829 11.754 1.00 55.62 147 GLY A N 1
ATOM 1172 C CA . GLY A 1 147 ? -9.606 15.988 11.946 1.00 55.62 147 GLY A CA 1
ATOM 1173 C C . GLY A 1 147 ? -9.034 15.371 10.675 1.00 55.62 147 GLY A C 1
ATOM 1174 O O . GLY A 1 147 ? -8.058 14.629 10.765 1.00 55.62 147 GLY A O 1
ATOM 1175 N N . TYR A 1 148 ? -9.582 15.678 9.501 1.00 58.34 148 TYR A N 1
ATOM 1176 C CA . TYR A 1 148 ? -8.933 15.314 8.247 1.00 58.34 148 TYR A CA 1
ATOM 1177 C C . TYR A 1 148 ? -7.824 16.307 7.888 1.00 58.34 148 TYR A C 1
ATOM 1179 O O . TYR A 1 148 ? -7.944 17.513 8.083 1.00 58.34 148 TYR A O 1
ATOM 1187 N N . LEU A 1 149 ? -6.721 15.777 7.360 1.00 59.12 149 LEU A N 1
ATOM 1188 C CA . LEU A 1 149 ? -5.656 16.562 6.748 1.00 59.12 149 LEU A CA 1
ATOM 1189 C C . LEU A 1 149 ? -6.225 17.310 5.535 1.00 59.12 149 LEU A C 1
ATOM 1191 O O . LEU A 1 149 ? -6.564 16.689 4.526 1.00 59.12 149 LEU A O 1
ATOM 1195 N N . PHE A 1 150 ? -6.336 18.633 5.634 1.00 56.78 150 PHE A N 1
ATOM 1196 C CA . PHE A 1 150 ? -6.638 19.474 4.481 1.00 56.78 150 PHE A CA 1
ATOM 1197 C C . PHE A 1 150 ? -5.376 19.590 3.633 1.00 56.78 150 PHE A C 1
ATOM 1199 O O . PHE A 1 150 ? -4.339 20.065 4.092 1.00 56.78 150 PHE A O 1
ATOM 1206 N N . ASP A 1 151 ? -5.466 19.108 2.397 1.00 53.03 151 ASP A N 1
ATOM 1207 C CA . ASP A 1 151 ? -4.472 19.389 1.369 1.00 53.03 151 ASP A CA 1
ATOM 1208 C C . ASP A 1 151 ? -4.821 20.756 0.764 1.00 53.03 151 ASP A C 1
ATOM 1210 O O . ASP A 1 151 ? -5.736 20.874 -0.058 1.00 53.03 151 ASP A O 1
ATOM 1214 N N . ASP A 1 152 ? -4.150 21.809 1.236 1.00 46.41 152 ASP A N 1
ATOM 1215 C CA . ASP A 1 152 ? -4.205 23.139 0.626 1.00 46.41 152 ASP A CA 1
ATOM 1216 C C . ASP A 1 152 ? -3.491 23.078 -0.741 1.00 46.41 152 ASP A C 1
ATOM 1218 O O . ASP A 1 152 ? -2.280 23.296 -0.839 1.00 46.41 152 ASP A O 1
ATOM 1222 N N . GLY A 1 153 ? -4.238 22.713 -1.790 1.00 43.44 153 GLY A N 1
ATOM 1223 C CA . GLY A 1 153 ? -3.741 22.586 -3.174 1.00 43.44 153 GLY A CA 1
ATOM 1224 C C . GLY A 1 153 ? -3.178 23.861 -3.818 1.00 43.44 153 GLY A C 1
ATOM 1225 O O . GLY A 1 153 ? -3.569 24.986 -3.436 1.00 43.44 153 GLY A O 1
#

Foldseek 3Di:
DWDQDPLGIFDWDDPDPFKIKGWDPDDDQDPRSDTDIDIDTDPPPPPCCVVVPPPDPPPPPPPPVPPPDPPPPDDLEDEAEDEEEDEPVRCVVDPDPVRVVVVVVVVQVVVLVVQCPPGPRRYHYDHPYYHYPPDCPVADDDPPDPRDRDDPD

Radius of gyration: 24.46 Å; chains: 1; bounding box: 70×50×45 Å

Organism: NCBI:txid60191